Protein AF-A0A820Q3U6-F1 (afdb_monomer_lite)

Organism: NCBI:txid433720

Secondary structure (DSSP, 8-state):
---TTS------TTTSPPPPTTHHHHHHHHHHHHHHHGGGGGTSSSS-GGGSSGGGHHHHHHHHT--GGG----S-HHHHHHHHHHHH---BTTB------TT--HHHHT-

Sequence (111 aa):
DTNQNEECVYLCGQSLGLMPKRVIEYTSNFLNDWATLGVFGHFMGSNPWAKCDVPCIPTMSLLVGGRIKEVAVMNQLSTNLHIMMTAFYQPKGDRYKILYEENAFPSDQYA

Radius of gyration: 20.21 Å; chains: 1; bounding box: 57×28×48 Å

pLDDT: mean 93.89, std 7.97, range [49.12, 98.25]

Foldseek 3Di:
DDPVPDDDDDPCVVPPNDDDPCVVVVVVQLVVCCVPVPVNLCPDGPQRVVCNFVVCQVVVCVVVVHDSVVDTDDDDDLVVVVVCCVVPQDADDPRRDDDDDPDDDVSNVVD

InterPro domains:
  IPR010111 Kynureninase [PTHR14084] (4-111)
  IPR015421 Pyridoxal phosphate-dependent transferase, major domain [G3DSA:3.40.640.10] (22-111)
  IPR015424 Pyridoxal phosphate-dependent transferase [SSF53383] (4-110)

Structure (mmCIF, N/CA/C/O backbone):
data_AF-A0A820Q3U6-F1
#
_entry.id   AF-A0A820Q3U6-F1
#
loop_
_atom_site.group_PDB
_atom_site.id
_atom_site.type_symbol
_atom_site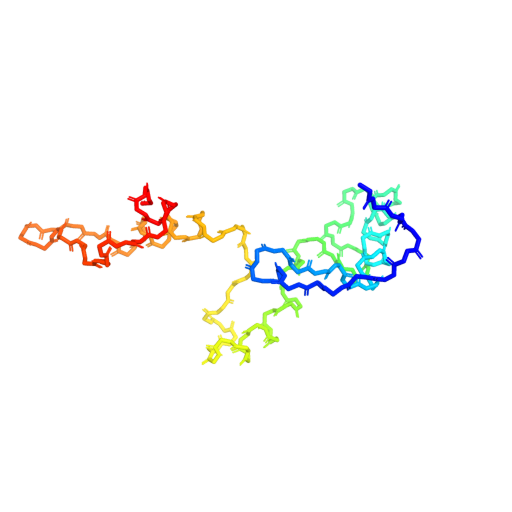.label_atom_id
_atom_site.label_alt_id
_atom_site.label_comp_id
_atom_site.label_asym_id
_atom_site.label_entity_id
_atom_site.label_seq_id
_atom_site.pdbx_PDB_ins_code
_atom_site.Cartn_x
_atom_site.Cartn_y
_atom_site.Cartn_z
_atom_site.occupancy
_atom_site.B_iso_or_equiv
_atom_site.auth_seq_id
_atom_site.auth_comp_id
_atom_site.auth_asym_id
_atom_site.auth_atom_id
_atom_site.pdbx_PDB_model_num
ATOM 1 N N . ASP A 1 1 ? 31.053 -5.853 13.989 1.00 49.12 1 ASP A N 1
ATOM 2 C CA . ASP A 1 1 ? 31.594 -6.762 12.968 1.00 49.12 1 ASP A CA 1
ATOM 3 C C . ASP A 1 1 ? 30.491 -7.346 12.120 1.00 49.12 1 ASP A C 1
ATOM 5 O O . ASP A 1 1 ? 29.782 -8.236 12.564 1.00 49.12 1 ASP A O 1
ATOM 9 N N . THR A 1 2 ? 30.305 -6.818 10.916 1.00 56.44 2 THR A N 1
ATOM 10 C CA . THR A 1 2 ? 29.496 -7.480 9.892 1.00 56.44 2 THR A CA 1
ATOM 11 C C . THR A 1 2 ? 30.394 -7.690 8.687 1.00 56.44 2 THR A C 1
ATOM 13 O O . THR A 1 2 ? 30.721 -6.746 7.969 1.00 56.44 2 THR A O 1
ATOM 16 N N . ASN A 1 3 ? 30.831 -8.935 8.485 1.00 57.09 3 ASN A N 1
ATOM 17 C CA . ASN A 1 3 ? 31.334 -9.375 7.190 1.00 57.09 3 ASN A CA 1
ATOM 18 C C . ASN A 1 3 ? 30.208 -9.131 6.180 1.00 57.09 3 ASN A C 1
ATOM 20 O O . ASN A 1 3 ? 29.245 -9.887 6.121 1.00 57.09 3 ASN A O 1
ATOM 24 N N . GLN A 1 4 ? 30.296 -8.041 5.415 1.00 65.25 4 GLN A N 1
ATOM 25 C CA . GLN A 1 4 ? 29.249 -7.601 4.480 1.00 65.25 4 GLN A CA 1
ATOM 26 C C . GLN A 1 4 ? 28.987 -8.597 3.332 1.00 65.25 4 GLN A C 1
ATOM 28 O O . GLN A 1 4 ? 28.059 -8.394 2.556 1.00 65.25 4 GLN A O 1
ATOM 33 N N . ASN A 1 5 ? 29.782 -9.669 3.236 1.00 75.69 5 ASN A N 1
ATOM 34 C CA . ASN A 1 5 ? 29.728 -10.675 2.176 1.00 75.69 5 ASN A CA 1
ATOM 35 C C . ASN A 1 5 ? 29.176 -12.039 2.624 1.00 75.69 5 ASN A C 1
ATOM 37 O O . ASN A 1 5 ? 29.189 -12.973 1.825 1.00 75.69 5 ASN A O 1
ATOM 41 N N . GLU A 1 6 ? 28.711 -12.184 3.866 1.00 86.31 6 GLU A N 1
ATOM 42 C CA . GLU A 1 6 ? 28.112 -13.435 4.342 1.00 86.31 6 GLU A CA 1
ATOM 43 C C . GLU A 1 6 ? 26.586 -13.329 4.401 1.00 86.31 6 GLU A C 1
ATOM 45 O O . GLU A 1 6 ? 26.024 -12.303 4.795 1.00 86.31 6 GLU A O 1
ATOM 50 N N . GLU A 1 7 ? 25.904 -14.403 3.998 1.00 87.94 7 GLU A N 1
ATOM 51 C CA . GLU A 1 7 ? 24.459 -14.519 4.182 1.00 87.94 7 GLU A CA 1
ATOM 52 C C . GLU A 1 7 ? 24.115 -14.470 5.676 1.00 87.94 7 GLU A C 1
ATOM 54 O O . GLU A 1 7 ? 24.839 -14.999 6.520 1.00 87.94 7 GLU A O 1
ATOM 59 N N . CYS A 1 8 ? 22.988 -13.842 6.014 1.00 90.06 8 CYS A N 1
ATOM 60 C CA . CYS A 1 8 ? 22.534 -13.720 7.393 1.00 90.06 8 CYS A CA 1
ATOM 61 C C . CYS A 1 8 ? 21.185 -14.413 7.610 1.00 90.06 8 CYS A C 1
ATOM 63 O O . CYS A 1 8 ? 20.350 -14.517 6.708 1.00 90.06 8 CYS A O 1
ATOM 65 N N . VAL A 1 9 ? 20.949 -14.857 8.845 1.00 94.50 9 VAL A N 1
ATOM 66 C CA . VAL A 1 9 ? 19.632 -15.338 9.273 1.00 94.50 9 VAL A CA 1
ATOM 67 C C . VAL A 1 9 ? 18.751 -14.122 9.565 1.00 94.50 9 VAL A C 1
ATOM 69 O O . VAL A 1 9 ? 18.871 -13.487 10.611 1.00 94.50 9 VAL A O 1
ATOM 72 N N . TYR A 1 10 ? 17.881 -13.772 8.618 1.00 94.00 10 TYR A N 1
ATOM 73 C CA . TYR A 1 10 ? 17.041 -12.576 8.695 1.00 94.00 10 TYR A CA 1
ATOM 74 C C . TYR A 1 10 ? 15.668 -12.872 9.321 1.00 94.00 10 TYR A C 1
ATOM 76 O O . TYR A 1 10 ? 14.779 -13.408 8.661 1.00 94.00 10 TYR A O 1
ATOM 84 N N . LEU A 1 11 ? 15.473 -12.492 10.590 1.00 96.38 11 LEU A N 1
ATOM 85 C CA . LEU A 1 11 ? 14.234 -12.719 11.362 1.00 96.38 11 LEU A CA 1
ATOM 86 C C . LEU A 1 11 ? 13.422 -11.429 11.610 1.00 96.38 11 LEU A C 1
ATOM 88 O O . LEU A 1 11 ? 12.715 -11.315 12.609 1.00 96.38 11 LEU A O 1
ATOM 92 N N . CYS A 1 12 ? 13.532 -10.446 10.712 1.00 96.69 12 CYS A N 1
ATOM 93 C CA . CYS A 1 12 ? 12.900 -9.123 10.849 1.00 96.69 12 CYS A CA 1
ATOM 94 C C . CYS A 1 12 ? 11.836 -8.830 9.774 1.00 96.69 12 CYS A C 1
ATOM 96 O O . CYS A 1 12 ? 11.466 -7.671 9.572 1.00 96.69 12 CYS A O 1
ATOM 98 N N . GLY A 1 13 ? 11.335 -9.859 9.081 1.00 96.56 13 GLY A N 1
ATOM 99 C CA . GLY A 1 13 ? 10.413 -9.709 7.946 1.00 96.56 13 GLY A CA 1
ATOM 100 C C . GLY A 1 13 ? 9.079 -9.028 8.278 1.00 96.56 13 GLY A C 1
ATOM 101 O O . GLY A 1 13 ? 8.472 -8.433 7.396 1.00 96.56 13 GLY A O 1
ATOM 102 N N . GLN A 1 14 ? 8.650 -9.065 9.542 1.00 94.56 14 GLN A N 1
ATOM 103 C CA . GLN A 1 14 ? 7.468 -8.355 10.042 1.00 94.56 14 GLN A CA 1
ATOM 104 C C . GLN A 1 14 ? 7.638 -6.831 10.076 1.00 94.56 14 GLN A C 1
ATOM 106 O O . GLN A 1 14 ? 6.648 -6.110 10.051 1.00 94.56 14 GLN A O 1
ATOM 111 N N . SER A 1 15 ? 8.881 -6.348 10.172 1.00 95.62 15 SER A N 1
ATOM 112 C CA . SER A 1 15 ? 9.198 -4.917 10.168 1.00 95.62 15 SER A CA 1
ATOM 113 C C . SER A 1 15 ? 9.501 -4.451 8.748 1.00 95.62 15 SER A C 1
ATOM 115 O O . SER A 1 15 ? 8.875 -3.524 8.241 1.00 95.62 15 SER A O 1
ATOM 117 N N . LEU A 1 16 ? 10.418 -5.149 8.070 1.00 96.25 16 LEU A N 1
ATOM 118 C CA . LEU A 1 16 ? 10.768 -4.880 6.683 1.00 96.25 16 LEU A CA 1
ATOM 119 C C . LEU A 1 16 ? 11.052 -6.193 5.956 1.00 96.25 16 LEU A C 1
ATOM 121 O O . LEU A 1 16 ? 12.007 -6.901 6.263 1.00 96.25 16 LEU A O 1
ATOM 125 N N . GLY A 1 17 ? 10.224 -6.525 4.969 1.00 96.62 17 GLY A N 1
ATOM 126 C CA . GLY A 1 17 ? 10.482 -7.670 4.102 1.00 96.62 17 GLY A CA 1
ATOM 127 C C . GLY A 1 17 ? 11.741 -7.461 3.255 1.00 96.62 17 GLY A C 1
ATOM 128 O O . GLY A 1 17 ? 12.017 -6.351 2.797 1.00 96.62 17 GLY A O 1
ATOM 129 N N . LEU A 1 18 ? 12.491 -8.538 3.003 1.00 96.25 18 LEU A N 1
ATOM 130 C CA . LEU A 1 18 ? 13.585 -8.504 2.029 1.00 96.25 18 LEU A CA 1
ATOM 131 C C . LEU A 1 18 ? 13.041 -8.159 0.638 1.00 96.25 18 LEU A C 1
ATOM 133 O O . LEU A 1 18 ? 11.973 -8.629 0.245 1.00 96.25 18 LEU A O 1
ATOM 137 N N . MET A 1 19 ? 13.798 -7.374 -0.128 1.00 96.69 19 MET A N 1
ATOM 138 C CA . MET A 1 19 ? 13.400 -6.971 -1.475 1.00 96.69 19 MET A CA 1
ATOM 139 C C . MET A 1 19 ? 13.368 -8.184 -2.426 1.00 96.69 19 MET A C 1
ATOM 141 O O . MET A 1 19 ? 14.405 -8.818 -2.646 1.00 96.69 19 MET A O 1
ATOM 145 N N . PRO A 1 20 ? 12.227 -8.494 -3.070 1.00 97.50 20 PRO A N 1
ATOM 146 C CA . PRO A 1 20 ? 12.195 -9.493 -4.132 1.00 97.50 20 PRO A CA 1
ATOM 147 C C . PRO A 1 20 ? 13.097 -9.087 -5.307 1.00 97.50 20 PRO A C 1
ATOM 149 O O . PRO A 1 20 ? 13.052 -7.948 -5.768 1.00 97.50 20 PRO A O 1
ATOM 152 N N . LYS A 1 21 ? 13.865 -10.033 -5.865 1.00 97.06 21 LYS A N 1
ATOM 153 C CA . LYS A 1 21 ? 14.850 -9.763 -6.939 1.00 97.06 21 LYS A CA 1
ATOM 154 C C . LYS A 1 21 ? 14.265 -9.033 -8.158 1.00 97.06 21 LYS A C 1
ATOM 156 O O . LYS A 1 21 ? 14.942 -8.210 -8.764 1.00 97.06 21 LYS A O 1
ATOM 161 N N . ARG A 1 22 ? 12.999 -9.304 -8.499 1.00 97.00 22 ARG A N 1
ATOM 162 C CA . ARG A 1 22 ? 12.305 -8.688 -9.644 1.00 97.00 22 ARG A CA 1
ATOM 163 C C . ARG A 1 22 ? 11.985 -7.203 -9.457 1.00 97.00 22 ARG A C 1
ATOM 165 O O . ARG A 1 22 ? 11.735 -6.533 -10.450 1.00 97.00 22 ARG A O 1
ATOM 172 N N . VAL A 1 23 ? 12.001 -6.665 -8.234 1.00 96.69 23 VAL A N 1
ATOM 173 C CA . VAL A 1 23 ? 11.685 -5.242 -7.994 1.00 96.69 23 VAL A CA 1
ATOM 174 C C . VAL A 1 23 ? 12.606 -4.319 -8.796 1.00 96.69 23 VAL A C 1
ATOM 176 O O . VAL A 1 23 ? 12.139 -3.315 -9.329 1.00 96.69 23 VAL A O 1
ATOM 179 N N . ILE A 1 24 ? 13.882 -4.690 -8.949 1.00 97.31 24 ILE A N 1
ATOM 180 C CA . ILE A 1 24 ? 14.862 -3.940 -9.749 1.00 97.31 24 ILE A CA 1
ATOM 181 C C . ILE A 1 24 ? 14.396 -3.814 -11.204 1.00 97.31 24 ILE A C 1
ATOM 183 O O . ILE A 1 24 ? 14.416 -2.721 -11.765 1.00 97.31 24 ILE A O 1
ATOM 187 N N . GLU A 1 25 ? 13.944 -4.917 -11.801 1.00 96.38 25 GLU A N 1
ATOM 188 C CA . GLU A 1 25 ? 13.463 -4.964 -13.184 1.00 96.38 25 GLU A CA 1
ATOM 189 C C . GLU A 1 25 ? 12.226 -4.076 -13.373 1.00 96.38 25 GLU A C 1
ATOM 191 O O . GLU A 1 25 ? 12.238 -3.174 -14.209 1.00 96.38 25 GLU A O 1
ATOM 196 N N . TYR A 1 26 ? 11.190 -4.258 -12.547 1.00 94.38 26 TYR A N 1
ATOM 197 C CA . TYR A 1 26 ? 9.954 -3.471 -12.650 1.00 94.38 26 TYR A CA 1
ATOM 198 C C . TYR A 1 26 ? 10.194 -1.971 -12.441 1.00 94.38 26 TYR A C 1
ATOM 200 O O . TYR A 1 26 ? 9.634 -1.150 -13.168 1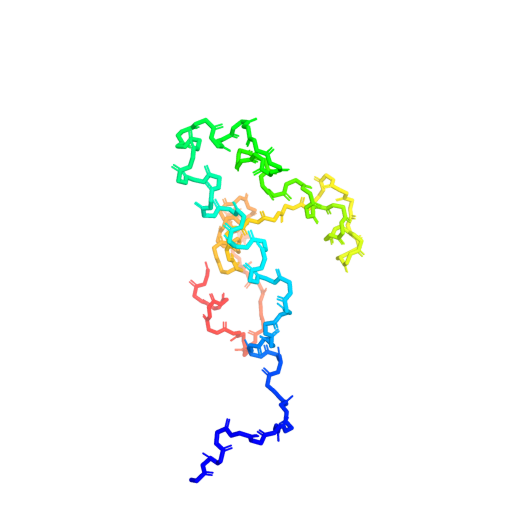.00 94.38 26 TYR A O 1
ATOM 208 N N . THR A 1 27 ? 11.051 -1.614 -11.483 1.00 95.12 27 THR A N 1
ATOM 209 C CA . THR A 1 27 ? 11.383 -0.212 -11.199 1.00 95.12 27 THR A CA 1
ATOM 210 C C . THR A 1 27 ? 12.168 0.405 -12.353 1.00 95.12 27 THR A C 1
ATOM 212 O O . THR A 1 27 ? 11.862 1.514 -12.780 1.00 95.12 27 THR A O 1
ATOM 215 N N . SER A 1 28 ? 13.139 -0.326 -12.907 1.00 96.31 28 SER A N 1
ATOM 216 C CA . SER A 1 28 ? 13.916 0.137 -14.063 1.00 96.31 28 SER A CA 1
ATOM 217 C C . SER A 1 28 ? 13.023 0.356 -15.282 1.00 96.31 28 SER A C 1
ATOM 219 O O . SER A 1 28 ? 13.154 1.374 -15.954 1.00 96.31 28 SER A O 1
ATOM 221 N N . ASN A 1 29 ? 12.068 -0.545 -15.533 1.00 94.25 29 ASN A N 1
ATOM 222 C CA . ASN A 1 29 ? 11.096 -0.393 -16.617 1.00 94.25 29 ASN A CA 1
ATOM 223 C C . ASN A 1 29 ? 10.243 0.868 -16.433 1.00 94.25 29 ASN A C 1
ATOM 225 O O . ASN A 1 29 ? 10.098 1.641 -17.373 1.00 94.25 29 ASN A O 1
ATOM 229 N N . PHE A 1 30 ? 9.762 1.132 -15.215 1.00 94.19 30 PHE A N 1
ATOM 230 C CA . PHE A 1 30 ? 9.007 2.351 -14.914 1.00 94.19 30 PHE A CA 1
ATOM 231 C C . PHE A 1 30 ? 9.831 3.628 -15.159 1.00 94.19 30 PHE A C 1
ATOM 233 O O . PHE A 1 30 ? 9.338 4.586 -15.755 1.00 94.19 30 PHE A O 1
ATOM 240 N N . LEU A 1 31 ? 11.098 3.643 -14.732 1.00 95.94 31 LEU A N 1
ATOM 241 C CA . LEU A 1 31 ? 11.999 4.780 -14.944 1.00 95.94 31 LEU A CA 1
ATOM 242 C C . LEU A 1 31 ? 12.341 4.983 -16.429 1.00 95.94 31 LEU A C 1
ATOM 244 O O . LEU A 1 31 ? 12.411 6.121 -16.892 1.00 95.94 31 LEU A O 1
ATOM 248 N N . ASN A 1 32 ? 12.508 3.898 -17.187 1.00 96.31 32 ASN A N 1
ATOM 249 C CA . ASN A 1 32 ? 12.743 3.951 -18.630 1.00 96.31 32 ASN A CA 1
ATOM 250 C C . ASN A 1 32 ? 11.510 4.462 -19.388 1.00 96.31 32 ASN A C 1
ATOM 252 O O . ASN A 1 32 ? 11.645 5.315 -20.269 1.00 96.31 32 ASN A O 1
ATOM 256 N N . ASP A 1 33 ? 10.310 4.000 -19.023 1.00 95.44 33 ASP A N 1
ATOM 257 C CA . ASP A 1 33 ? 9.050 4.512 -19.572 1.00 95.44 33 ASP A CA 1
ATOM 258 C C . ASP A 1 33 ? 8.921 6.014 -19.293 1.00 95.44 33 ASP A C 1
ATOM 260 O O . ASP A 1 33 ? 8.551 6.782 -20.179 1.00 95.44 33 ASP A O 1
ATOM 264 N N . TRP A 1 34 ? 9.305 6.471 -18.097 1.00 96.25 34 TRP A N 1
ATOM 265 C CA . TRP A 1 34 ? 9.304 7.899 -17.787 1.00 96.25 34 TRP A CA 1
ATOM 266 C C . TRP A 1 34 ? 10.287 8.688 -18.658 1.00 96.25 34 TRP A C 1
ATOM 268 O O . TRP A 1 34 ? 9.902 9.701 -19.247 1.00 96.25 34 TRP A O 1
ATOM 278 N N . ALA A 1 35 ? 11.525 8.209 -18.793 1.00 97.38 35 ALA A N 1
ATOM 279 C CA . ALA A 1 35 ? 12.554 8.868 -19.594 1.00 97.38 35 ALA A CA 1
ATOM 280 C C . ALA A 1 35 ? 12.194 8.961 -21.088 1.00 97.38 35 ALA A C 1
ATOM 282 O O . ALA A 1 35 ? 12.607 9.904 -21.761 1.00 97.38 35 ALA A O 1
ATOM 283 N N . THR A 1 36 ? 11.435 7.994 -21.611 1.00 97.06 36 THR A N 1
ATOM 284 C CA . THR A 1 36 ? 11.129 7.885 -23.046 1.00 97.06 36 THR A CA 1
ATOM 285 C C . THR A 1 36 ? 9.766 8.457 -23.428 1.00 97.06 36 THR A C 1
ATOM 287 O O . THR A 1 36 ? 9.645 9.093 -24.474 1.00 97.06 36 THR A O 1
ATOM 290 N N . LEU A 1 37 ? 8.740 8.257 -22.597 1.00 97.38 37 LEU A N 1
ATOM 291 C CA . LEU A 1 37 ? 7.355 8.635 -22.896 1.00 97.38 37 LEU A CA 1
ATOM 292 C C . LEU A 1 37 ? 6.952 9.968 -22.255 1.00 97.38 37 LEU A C 1
ATOM 294 O O . LEU A 1 37 ? 5.995 10.602 -22.705 1.00 97.38 37 LEU A O 1
ATOM 298 N N . GLY A 1 38 ? 7.642 10.406 -21.196 1.00 96.50 38 GLY A N 1
ATOM 299 C CA . GLY A 1 38 ? 7.247 11.587 -20.431 1.00 96.50 38 GLY A CA 1
ATOM 300 C C . GLY A 1 38 ? 5.782 11.501 -19.988 1.00 96.50 38 GLY A C 1
ATOM 301 O O . GLY A 1 38 ? 5.341 10.485 -19.456 1.00 96.50 38 GLY A O 1
ATOM 302 N N . VAL A 1 39 ? 4.997 12.550 -20.255 1.00 97.06 39 VAL A N 1
ATOM 303 C CA . VAL A 1 39 ? 3.566 12.604 -19.894 1.00 97.06 39 VAL A CA 1
ATOM 304 C C . VAL A 1 39 ? 2.730 11.492 -20.544 1.00 97.06 39 VAL A C 1
ATOM 306 O O . VAL A 1 39 ? 1.709 11.083 -19.990 1.00 97.06 39 VAL A O 1
ATOM 309 N N . PHE A 1 40 ? 3.156 10.954 -21.692 1.00 97.69 40 PHE A N 1
ATOM 310 C CA . PHE A 1 40 ? 2.423 9.881 -22.364 1.00 97.69 40 PHE A CA 1
ATOM 311 C C . PHE A 1 40 ? 2.448 8.562 -21.577 1.00 97.69 40 PHE A C 1
ATOM 313 O O . PHE A 1 40 ? 1.558 7.735 -21.776 1.00 97.69 40 PHE A O 1
ATOM 320 N N . GLY A 1 41 ? 3.375 8.390 -20.625 1.00 97.06 41 GLY A N 1
ATOM 321 C CA . GLY A 1 41 ? 3.426 7.229 -19.727 1.00 97.06 41 GLY A CA 1
ATOM 322 C C . GLY A 1 41 ? 2.177 7.053 -18.851 1.00 97.06 41 GLY A C 1
ATOM 323 O O . GLY A 1 41 ? 1.885 5.952 -18.391 1.00 97.06 41 GLY A O 1
ATOM 324 N N . HIS A 1 42 ? 1.349 8.094 -18.690 1.00 96.69 42 HIS A N 1
ATOM 325 C CA . HIS A 1 42 ? 0.037 7.940 -18.054 1.00 96.69 42 HIS A CA 1
ATOM 326 C C . HIS A 1 42 ? -0.878 6.948 -18.788 1.00 96.69 42 HIS A C 1
ATOM 328 O O . HIS A 1 42 ? -1.700 6.295 -18.144 1.00 96.69 42 HIS A O 1
ATOM 334 N N . PHE A 1 43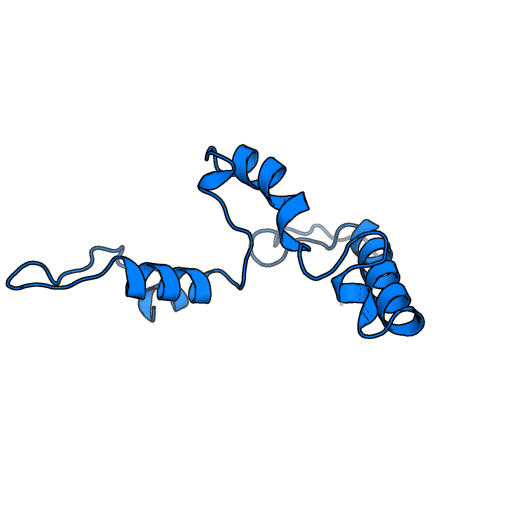 ? -0.736 6.830 -20.112 1.00 96.25 43 PHE A N 1
ATOM 335 C CA . PHE A 1 43 ? -1.652 6.081 -20.980 1.00 96.25 43 PHE A CA 1
ATOM 336 C C . PHE A 1 43 ? -0.962 5.018 -21.845 1.00 96.25 43 PHE A C 1
ATOM 338 O O . PHE A 1 43 ? -1.640 4.141 -22.376 1.00 96.25 43 PHE A O 1
ATOM 345 N N . MET A 1 44 ? 0.360 5.101 -21.999 1.00 93.81 44 MET A N 1
ATOM 346 C CA . MET A 1 44 ? 1.188 4.212 -22.817 1.00 93.81 44 MET A CA 1
ATOM 347 C C . MET A 1 44 ? 2.169 3.406 -21.949 1.00 93.81 44 MET A C 1
ATOM 349 O O . MET A 1 44 ? 2.227 3.587 -20.735 1.00 93.81 44 MET A O 1
ATOM 353 N N . GLY A 1 45 ? 2.947 2.525 -22.583 1.00 87.12 45 GLY A N 1
ATOM 354 C CA . GLY A 1 45 ? 3.912 1.651 -21.910 1.00 87.12 45 GLY A CA 1
ATOM 355 C C . GLY A 1 45 ? 3.303 0.319 -21.477 1.00 87.12 45 GLY A C 1
ATOM 356 O O . GLY A 1 45 ? 2.121 0.047 -21.704 1.00 87.12 45 GLY A O 1
ATOM 357 N N . SER A 1 46 ? 4.120 -0.540 -20.865 1.00 83.75 46 SER A N 1
ATOM 358 C CA . SER A 1 46 ? 3.650 -1.853 -20.403 1.00 83.75 46 SER A CA 1
ATOM 359 C C . SER A 1 46 ? 2.731 -1.745 -19.185 1.00 83.75 46 SER A C 1
ATOM 361 O O . SER A 1 46 ? 1.880 -2.607 -18.988 1.00 83.75 46 SER A O 1
ATOM 363 N N . ASN A 1 47 ? 2.890 -0.688 -18.379 1.00 87.12 47 ASN A N 1
ATOM 364 C CA . ASN A 1 47 ? 2.076 -0.414 -17.195 1.00 87.12 47 ASN A CA 1
ATOM 365 C C . ASN A 1 47 ? 1.659 1.068 -17.160 1.00 87.12 47 ASN A C 1
ATOM 367 O O . ASN A 1 47 ? 2.315 1.862 -16.482 1.00 87.12 47 ASN A O 1
ATOM 371 N N . PRO A 1 48 ? 0.580 1.457 -17.867 1.00 93.94 48 PRO A N 1
ATOM 372 C CA . PRO A 1 48 ? 0.100 2.836 -17.877 1.00 93.94 48 PRO A CA 1
ATOM 373 C C . PRO A 1 48 ? -0.186 3.357 -16.466 1.00 93.94 48 PRO A C 1
ATOM 375 O O . PRO A 1 48 ? -0.955 2.755 -15.709 1.00 93.94 48 PRO A O 1
ATOM 378 N N . TRP A 1 49 ? 0.404 4.497 -16.108 1.00 94.62 49 TRP A N 1
ATOM 379 C CA . TRP A 1 49 ? 0.423 4.950 -14.711 1.00 94.62 49 TRP A CA 1
ATOM 380 C C . TRP A 1 49 ? -0.954 5.320 -14.167 1.00 94.62 49 TRP A C 1
ATOM 382 O O . TRP A 1 49 ? -1.192 5.186 -12.972 1.00 94.62 49 TRP A O 1
ATOM 392 N N . ALA A 1 50 ? -1.885 5.738 -15.030 1.00 95.31 50 ALA A N 1
ATOM 393 C CA . ALA A 1 50 ? -3.249 6.073 -14.621 1.00 95.31 50 ALA A CA 1
ATOM 394 C C . ALA A 1 50 ? -4.052 4.865 -14.093 1.00 95.31 50 ALA A C 1
ATOM 396 O O . ALA A 1 50 ? -5.150 5.051 -13.575 1.00 95.31 50 ALA A O 1
ATOM 397 N N . LYS A 1 51 ? -3.543 3.638 -14.264 1.00 93.81 51 LYS A N 1
ATOM 398 C CA . LYS A 1 51 ? -4.178 2.386 -13.823 1.00 93.81 51 LYS A CA 1
ATOM 399 C C . LYS A 1 51 ? -3.185 1.460 -13.116 1.00 93.81 51 LYS A C 1
ATOM 401 O O . LYS A 1 51 ? -3.323 0.242 -13.202 1.00 93.81 51 LYS A O 1
ATOM 406 N N . CYS A 1 52 ? -2.145 2.010 -12.491 1.00 92.31 52 CYS A N 1
ATOM 407 C CA . CYS A 1 52 ? -1.055 1.218 -11.910 1.00 92.31 52 CYS A CA 1
ATOM 408 C C . CYS A 1 52 ? -1.496 0.313 -10.745 1.00 92.31 52 CYS A C 1
ATOM 410 O O . CYS A 1 52 ? -0.853 -0.696 -10.470 1.00 92.31 52 CYS A O 1
ATOM 412 N N . ASP A 1 53 ? -2.600 0.649 -10.087 1.00 93.62 53 ASP A N 1
ATOM 413 C CA . ASP A 1 53 ? -3.222 -0.091 -8.994 1.00 93.62 53 ASP A CA 1
ATOM 414 C C . ASP A 1 53 ? -4.011 -1.317 -9.483 1.00 93.62 53 ASP A C 1
ATOM 416 O O . ASP A 1 53 ? -3.982 -2.377 -8.852 1.00 93.62 53 ASP A O 1
ATOM 420 N N . VAL A 1 54 ? -4.679 -1.195 -10.635 1.00 93.88 54 VAL A N 1
ATOM 421 C CA . VAL A 1 54 ? -5.637 -2.182 -11.159 1.00 93.88 54 VAL A CA 1
ATOM 422 C C . VAL A 1 54 ? -5.069 -3.607 -11.260 1.00 93.88 54 VAL A C 1
ATOM 424 O O . VAL A 1 54 ? -5.760 -4.535 -10.828 1.00 93.88 54 VAL A O 1
ATOM 427 N N . PRO A 1 55 ? -3.839 -3.840 -11.768 1.00 93.81 55 PRO A N 1
ATOM 428 C CA . PRO A 1 55 ? -3.280 -5.189 -11.877 1.00 93.81 55 PRO A CA 1
ATOM 429 C C . PRO A 1 55 ? -3.116 -5.910 -10.532 1.00 93.81 55 PRO A C 1
ATOM 431 O O . PRO A 1 55 ? -3.126 -7.140 -10.492 1.00 93.81 55 PRO A O 1
ATOM 434 N N . CYS A 1 56 ? -2.981 -5.169 -9.429 1.00 94.81 56 CYS A N 1
ATOM 435 C CA . CYS A 1 56 ? -2.768 -5.731 -8.095 1.00 94.81 56 CYS A CA 1
ATOM 436 C C . CYS A 1 56 ? -4.075 -6.177 -7.423 1.00 94.81 56 CYS A C 1
ATOM 438 O O . CYS A 1 56 ? -4.048 -7.039 -6.540 1.00 94.81 56 CYS A O 1
ATOM 440 N N . ILE A 1 57 ? -5.219 -5.619 -7.835 1.00 97.38 57 ILE A N 1
ATOM 441 C CA . ILE A 1 57 ? -6.512 -5.814 -7.164 1.00 97.38 57 ILE A CA 1
ATOM 442 C C . ILE A 1 57 ? -6.949 -7.289 -7.134 1.00 97.38 57 ILE A C 1
ATOM 444 O O . ILE A 1 57 ? -7.322 -7.748 -6.054 1.00 97.38 57 ILE A O 1
ATOM 448 N N . PRO A 1 58 ? -6.889 -8.080 -8.230 1.00 97.62 58 PRO A N 1
ATOM 449 C CA . PRO A 1 58 ? -7.327 -9.477 -8.192 1.00 97.62 58 PRO A CA 1
ATOM 450 C C . PRO A 1 58 ? -6.546 -10.311 -7.170 1.00 97.62 58 PRO A C 1
ATOM 452 O O . PRO A 1 58 ? -7.146 -10.984 -6.331 1.00 97.62 58 PRO A O 1
ATOM 455 N N . THR A 1 59 ? -5.216 -10.203 -7.179 1.00 97.75 59 THR A N 1
ATOM 456 C CA . THR A 1 59 ? -4.342 -10.914 -6.236 1.00 97.75 59 THR A CA 1
ATOM 457 C C . THR A 1 59 ? -4.594 -10.467 -4.800 1.00 97.75 59 THR A C 1
ATOM 459 O O . THR A 1 59 ? -4.712 -11.304 -3.908 1.00 97.75 59 THR A O 1
ATOM 462 N N . MET A 1 60 ? -4.731 -9.157 -4.574 1.00 97.94 60 MET A N 1
ATOM 463 C CA . MET A 1 60 ? -4.999 -8.623 -3.241 1.00 97.94 60 MET A CA 1
ATOM 464 C C . MET A 1 60 ? -6.370 -9.062 -2.719 1.00 97.94 60 MET A C 1
ATOM 466 O O . MET A 1 60 ? -6.492 -9.417 -1.552 1.00 97.94 60 MET A O 1
ATOM 470 N N . SER A 1 61 ? -7.388 -9.118 -3.584 1.00 98.25 61 SER A N 1
ATOM 471 C CA . SER A 1 61 ? -8.730 -9.577 -3.214 1.00 98.25 61 SER A CA 1
ATOM 472 C C . SER A 1 61 ? -8.746 -11.027 -2.738 1.00 98.25 61 SER A C 1
ATOM 474 O O . SER A 1 61 ? -9.376 -11.329 -1.726 1.00 98.25 61 SER A O 1
ATOM 476 N N . LEU A 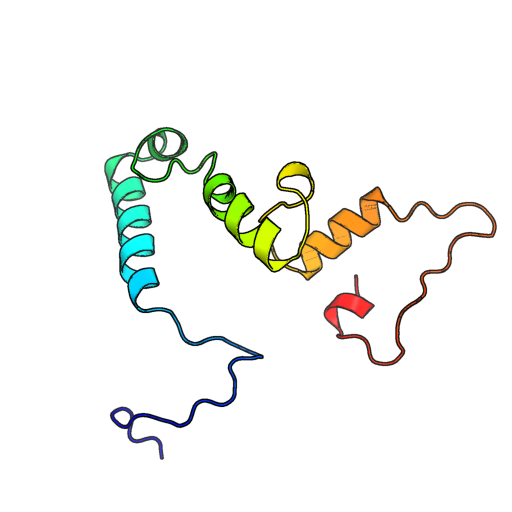1 62 ? -7.968 -11.897 -3.391 1.00 98.06 62 LEU A N 1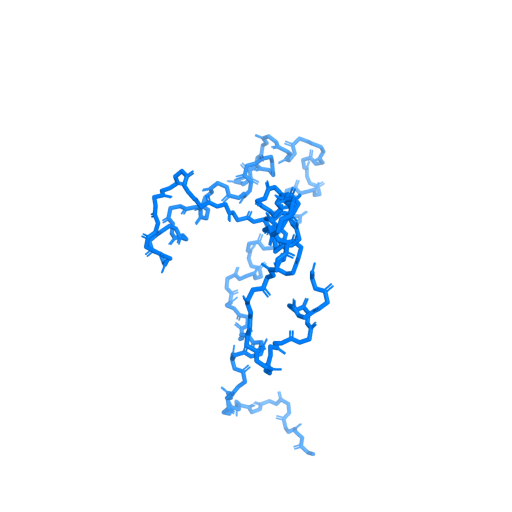
ATOM 477 C CA . LEU A 1 62 ? -7.777 -13.274 -2.948 1.00 98.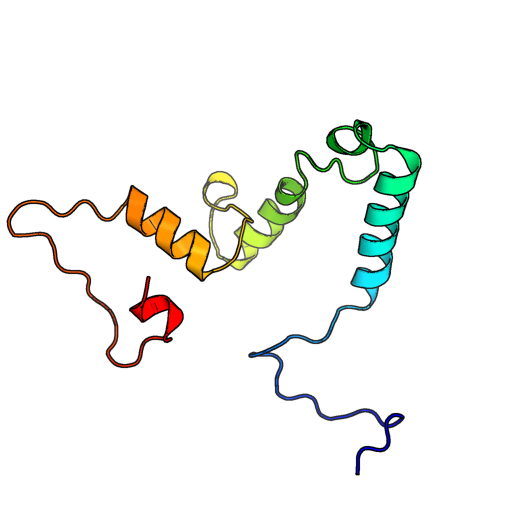06 62 LEU A CA 1
ATOM 478 C C . LEU A 1 62 ? -7.049 -13.335 -1.598 1.00 98.06 62 LEU A C 1
ATOM 480 O O . LEU A 1 62 ? -7.448 -14.112 -0.736 1.00 98.06 62 LEU A O 1
ATOM 484 N N . LEU A 1 63 ? -6.013 -12.508 -1.408 1.00 98.00 63 LEU A N 1
ATOM 485 C CA . LEU A 1 63 ? -5.213 -12.485 -0.181 1.00 98.00 63 LEU A CA 1
ATOM 486 C C . LEU A 1 63 ? -6.037 -12.079 1.050 1.00 98.00 63 LEU A C 1
ATOM 488 O O . LEU A 1 63 ? -5.897 -12.693 2.103 1.00 98.00 63 LEU A O 1
ATOM 492 N N . VAL A 1 64 ? -6.895 -11.064 0.917 1.00 97.81 64 VAL A N 1
ATOM 493 C CA . VAL A 1 64 ? -7.720 -10.549 2.027 1.00 97.81 64 VAL A CA 1
ATOM 494 C C . VAL A 1 64 ? -9.093 -11.225 2.137 1.00 97.81 64 VAL A C 1
ATOM 496 O O . VAL A 1 64 ? -9.842 -10.932 3.064 1.00 97.81 64 VAL A O 1
ATOM 499 N N . GLY A 1 65 ? -9.452 -12.106 1.196 1.00 98.06 65 GLY A N 1
ATOM 500 C CA . GLY A 1 65 ? -10.756 -12.780 1.162 1.00 98.06 65 GLY A CA 1
ATOM 501 C C . GLY A 1 65 ? -11.941 -11.873 0.790 1.00 98.06 65 GLY A C 1
ATOM 502 O O . GLY A 1 65 ? -13.077 -12.171 1.158 1.00 98.06 65 GLY A O 1
ATOM 503 N N . GLY A 1 66 ? -11.693 -10.767 0.082 1.00 96.94 66 GLY A N 1
ATOM 504 C CA . GLY A 1 66 ? -12.711 -9.801 -0.353 1.00 96.94 66 GLY A CA 1
ATOM 505 C C . GLY A 1 66 ? -13.107 -9.957 -1.825 1.00 96.94 66 GLY A C 1
ATOM 506 O O . GLY A 1 66 ? -12.452 -10.659 -2.596 1.00 96.94 66 GLY A O 1
ATOM 507 N N . ARG A 1 67 ? -14.172 -9.274 -2.268 1.00 98.12 67 ARG A N 1
ATOM 508 C CA . ARG A 1 67 ? -14.492 -9.177 -3.706 1.00 98.12 67 ARG A CA 1
ATOM 509 C C . ARG A 1 67 ? -13.587 -8.140 -4.372 1.00 98.12 67 ARG A C 1
ATOM 511 O O . ARG A 1 67 ? -13.239 -7.140 -3.759 1.00 98.12 67 ARG A O 1
ATOM 518 N N . ILE A 1 68 ? -13.301 -8.304 -5.667 1.00 97.62 68 ILE A N 1
ATOM 519 C CA . ILE A 1 68 ? -12.495 -7.348 -6.461 1.00 97.62 68 ILE A CA 1
ATOM 520 C C . ILE A 1 68 ? -12.981 -5.896 -6.286 1.00 97.62 68 ILE A C 1
ATOM 522 O O . ILE A 1 68 ? -12.176 -4.988 -6.142 1.00 97.62 68 ILE A O 1
ATOM 526 N N . LYS A 1 69 ? -14.302 -5.677 -6.242 1.00 97.50 69 LYS A N 1
ATOM 527 C CA . LYS A 1 69 ? -14.915 -4.345 -6.075 1.00 97.50 69 LYS A CA 1
ATOM 528 C C . LYS A 1 69 ? -14.864 -3.774 -4.648 1.00 97.50 69 LYS A C 1
ATOM 530 O O . LYS A 1 69 ? -15.316 -2.656 -4.440 1.00 97.50 69 LYS A O 1
ATOM 535 N N . GLU A 1 70 ? -14.414 -4.559 -3.674 1.00 97.31 70 GLU A N 1
ATOM 536 C CA . GLU A 1 70 ? -14.306 -4.178 -2.257 1.00 97.31 70 GLU A CA 1
ATOM 537 C C . GLU A 1 70 ? -12.856 -3.865 -1.858 1.00 97.31 70 GLU A C 1
ATOM 539 O O . GLU A 1 70 ? -12.612 -3.473 -0.721 1.00 97.31 70 GLU A O 1
ATOM 544 N N . VAL A 1 71 ? -11.896 -4.032 -2.776 1.00 97.62 71 VAL A N 1
ATOM 545 C CA . VAL A 1 71 ? -10.462 -3.889 -2.505 1.00 97.62 71 VAL A CA 1
ATOM 546 C C . VAL A 1 71 ? -9.862 -2.795 -3.378 1.00 97.62 71 VAL A C 1
ATOM 548 O O . VAL A 1 71 ? -10.045 -2.782 -4.592 1.00 97.62 71 VAL A O 1
ATOM 551 N N . ALA A 1 72 ? -9.098 -1.907 -2.747 1.00 96.88 72 ALA A N 1
ATOM 552 C CA . ALA A 1 72 ? -8.291 -0.884 -3.400 1.00 96.88 72 ALA A CA 1
ATOM 553 C C . ALA A 1 72 ? -6.842 -0.976 -2.901 1.00 96.88 72 ALA A C 1
ATOM 555 O O . ALA A 1 72 ? -6.604 -1.279 -1.731 1.00 96.88 72 ALA A O 1
ATOM 556 N N . VAL A 1 73 ? -5.875 -0.703 -3.780 1.00 97.06 73 VAL A N 1
ATOM 557 C CA . VAL A 1 73 ? -4.447 -0.631 -3.437 1.00 97.06 73 VAL A CA 1
ATOM 558 C C . VAL A 1 73 ? -4.011 0.823 -3.566 1.00 97.06 73 VAL A C 1
ATOM 560 O O . VAL A 1 73 ? -3.851 1.326 -4.673 1.00 97.06 73 VAL A O 1
ATOM 563 N N . MET A 1 74 ? -3.866 1.517 -2.436 1.00 96.50 74 MET A N 1
ATOM 564 C CA . MET A 1 74 ? -3.575 2.954 -2.414 1.00 96.50 74 MET A CA 1
ATOM 565 C C . MET A 1 74 ? -2.831 3.380 -1.142 1.00 96.50 74 MET A C 1
ATOM 567 O O . MET A 1 74 ? -2.955 2.724 -0.110 1.00 96.50 74 MET A O 1
ATOM 571 N N . ASN A 1 75 ? -2.111 4.504 -1.215 1.00 96.81 75 ASN A N 1
ATOM 572 C CA . ASN A 1 75 ? -1.429 5.185 -0.102 1.00 96.81 75 ASN A CA 1
ATOM 573 C C . ASN A 1 75 ? -0.616 4.250 0.829 1.00 96.81 75 ASN A C 1
ATOM 575 O O . ASN A 1 75 ? 0.082 3.348 0.375 1.00 96.81 75 ASN A O 1
ATOM 579 N N . GLN A 1 76 ? -0.678 4.517 2.138 1.00 96.38 76 GLN A N 1
ATOM 580 C CA . GLN A 1 76 ? -0.127 3.724 3.236 1.00 96.38 76 GLN A CA 1
ATOM 581 C C . GLN A 1 76 ? -1.236 3.426 4.261 1.00 96.38 76 GLN A C 1
ATOM 583 O O . GLN A 1 76 ? -2.310 4.033 4.213 1.00 96.38 76 GLN A O 1
ATOM 588 N N . LEU A 1 77 ? -0.965 2.520 5.208 1.00 96.12 77 LEU A N 1
ATOM 589 C CA . LEU A 1 77 ? -1.932 2.046 6.206 1.00 96.12 77 LEU A CA 1
ATOM 590 C C . LEU A 1 77 ? -2.612 3.190 6.980 1.00 96.12 77 LEU A C 1
ATOM 592 O O . LEU A 1 77 ? -3.831 3.328 6.902 1.00 96.12 77 LEU A O 1
ATOM 596 N N . SER A 1 78 ? -1.842 4.041 7.664 1.00 96.19 78 SER A N 1
ATOM 597 C CA . SER A 1 78 ? -2.387 5.114 8.511 1.00 96.19 78 SER A CA 1
ATOM 598 C C . SER A 1 78 ? -3.185 6.150 7.708 1.00 96.19 78 SER A C 1
ATOM 600 O O . SER A 1 78 ? -4.235 6.611 8.147 1.00 96.19 78 SER A O 1
ATOM 602 N N . THR A 1 79 ? -2.750 6.475 6.484 1.00 97.38 79 THR A N 1
ATOM 603 C CA . THR A 1 79 ? -3.510 7.360 5.583 1.00 97.38 79 THR A CA 1
ATOM 604 C C . THR A 1 79 ? -4.859 6.750 5.214 1.00 97.38 79 THR A C 1
ATOM 606 O O . THR A 1 79 ? -5.879 7.436 5.264 1.00 97.38 79 THR A O 1
ATOM 609 N N . ASN A 1 80 ? -4.889 5.461 4.868 1.00 97.38 80 ASN A N 1
ATOM 610 C CA . ASN A 1 80 ? -6.138 4.782 4.532 1.00 97.38 80 ASN A CA 1
ATOM 611 C C . ASN A 1 80 ? -7.068 4.665 5.742 1.00 97.38 80 ASN A C 1
ATOM 613 O O . ASN A 1 80 ? -8.279 4.795 5.573 1.00 97.38 80 ASN A O 1
ATOM 617 N N . LEU A 1 81 ? -6.524 4.490 6.951 1.00 97.19 81 LEU A N 1
ATOM 618 C CA . LEU A 1 81 ? -7.308 4.506 8.184 1.00 97.19 81 LEU A CA 1
ATOM 619 C C . LEU A 1 81 ? -8.010 5.854 8.379 1.00 97.19 81 LEU A C 1
ATOM 621 O O . LEU A 1 81 ? -9.229 5.873 8.527 1.00 97.19 81 LEU A O 1
ATOM 625 N N . HIS A 1 82 ? -7.300 6.980 8.262 1.00 96.75 82 HIS A N 1
ATOM 626 C CA . HIS A 1 82 ? -7.932 8.304 8.329 1.00 96.75 82 HIS A CA 1
ATOM 627 C C . HIS A 1 82 ? -9.005 8.508 7.248 1.00 96.75 82 HIS A C 1
ATOM 629 O O . HIS A 1 82 ? -10.079 9.034 7.538 1.00 96.75 82 HIS A O 1
ATOM 635 N N . ILE A 1 83 ? -8.762 8.065 6.008 1.00 97.44 83 ILE A N 1
ATOM 636 C CA . ILE A 1 83 ? -9.767 8.144 4.934 1.00 97.44 83 ILE A CA 1
ATOM 637 C C . ILE A 1 83 ? -11.023 7.351 5.323 1.00 97.44 83 ILE A C 1
ATOM 639 O O . ILE A 1 83 ? -12.135 7.862 5.198 1.00 97.44 83 ILE A O 1
ATOM 643 N N . MET A 1 84 ? -10.871 6.140 5.863 1.00 97.19 84 MET A N 1
ATOM 644 C CA . MET A 1 84 ? -12.011 5.367 6.361 1.00 97.19 84 MET A CA 1
ATOM 645 C C . MET A 1 84 ? -12.713 6.069 7.530 1.00 97.19 84 MET A C 1
ATOM 647 O O . MET A 1 84 ? -13.939 6.152 7.531 1.00 97.19 84 MET A O 1
ATOM 651 N N . MET A 1 85 ? -11.971 6.634 8.484 1.00 96.69 85 MET A N 1
ATOM 652 C CA . MET A 1 85 ? -12.547 7.359 9.620 1.00 96.69 85 MET A CA 1
ATOM 653 C C . MET A 1 85 ? -13.357 8.574 9.164 1.00 96.69 85 MET A C 1
ATOM 655 O O . MET A 1 85 ? -14.500 8.730 9.582 1.00 96.69 85 MET A O 1
ATOM 659 N N . THR A 1 86 ? -12.838 9.383 8.237 1.00 95.62 86 THR A N 1
ATOM 660 C CA . THR A 1 86 ? -13.580 10.536 7.691 1.00 95.62 86 THR A CA 1
ATOM 661 C C . THR A 1 86 ? -14.879 10.144 6.980 1.00 95.62 86 THR A C 1
ATOM 663 O O . THR A 1 86 ? -15.844 10.906 7.015 1.00 95.62 86 THR A O 1
ATOM 666 N N . ALA A 1 87 ? -14.938 8.959 6.366 1.00 95.75 87 ALA A N 1
ATOM 667 C CA . ALA A 1 87 ? -16.137 8.467 5.692 1.00 95.75 87 ALA A CA 1
ATOM 668 C C . ALA A 1 87 ? -17.152 7.815 6.655 1.00 95.75 87 ALA A C 1
ATOM 670 O O . ALA A 1 87 ? -18.357 8.076 6.565 1.00 95.75 87 ALA A O 1
ATOM 671 N N . PHE A 1 88 ? -16.680 6.953 7.561 1.00 97.06 88 PHE A N 1
ATOM 672 C CA . PHE A 1 88 ? -17.529 6.062 8.362 1.00 97.06 88 PHE A CA 1
ATOM 673 C C . PHE A 1 88 ? -17.797 6.554 9.787 1.00 97.06 88 PHE A C 1
ATOM 675 O O . PHE A 1 88 ? -18.851 6.242 10.347 1.00 97.06 88 PHE A O 1
ATOM 682 N N . TYR A 1 89 ? -16.886 7.318 10.392 1.00 97.19 89 TYR A N 1
ATOM 683 C CA . TYR A 1 89 ? -17.075 7.825 11.746 1.00 97.19 89 TYR A CA 1
ATOM 684 C C . TYR A 1 89 ? -17.888 9.124 11.724 1.00 97.19 89 TYR A C 1
ATOM 686 O O . TYR A 1 89 ? -17.372 10.224 11.545 1.00 97.19 89 TYR A O 1
ATOM 694 N N . GLN A 1 90 ? -19.200 8.976 11.908 1.00 97.12 90 GLN A N 1
ATOM 695 C CA . GLN A 1 90 ? -20.172 10.072 11.910 1.00 97.12 90 GLN A CA 1
ATOM 696 C C . GLN A 1 90 ? -20.810 10.198 13.303 1.00 97.12 90 GLN A C 1
ATOM 698 O O . GLN A 1 90 ? -21.912 9.680 13.525 1.00 97.12 90 GLN A O 1
ATOM 703 N N . PRO A 1 91 ? -20.120 10.819 14.279 1.00 97.06 91 PRO A N 1
ATOM 704 C CA . PRO A 1 91 ? -20.615 10.899 15.647 1.00 97.06 91 PRO A CA 1
ATOM 705 C C . PRO A 1 91 ? -21.934 11.680 15.717 1.00 97.06 91 PRO A C 1
ATOM 707 O O . PRO A 1 91 ? -22.052 12.775 15.165 1.00 97.06 91 PRO A O 1
ATOM 710 N N . LYS A 1 92 ? -22.939 11.127 16.408 1.00 96.31 92 LYS A N 1
ATOM 711 C CA . LYS A 1 92 ? -24.266 11.751 16.556 1.00 96.31 92 LYS A CA 1
ATOM 712 C C . LYS A 1 92 ? -24.886 11.446 17.917 1.00 96.31 92 LYS A C 1
ATOM 714 O O . LYS A 1 92 ? -25.102 10.281 18.252 1.00 96.31 92 LYS A O 1
ATOM 719 N N . GLY A 1 93 ? -25.247 12.500 18.654 1.00 96.75 93 GLY A N 1
ATOM 720 C CA . GLY A 1 93 ? -25.816 12.378 20.000 1.00 96.75 93 GLY A CA 1
ATOM 721 C C . GLY A 1 93 ? -24.905 11.533 20.890 1.00 96.75 93 GLY A C 1
ATOM 722 O O . GLY A 1 93 ? -23.707 11.785 20.957 1.00 96.75 93 GLY A O 1
ATOM 723 N N . ASP A 1 94 ? -25.458 10.474 21.479 1.00 96.69 94 ASP A N 1
ATOM 724 C CA . ASP A 1 94 ? -24.727 9.582 22.389 1.00 96.69 94 ASP A CA 1
ATOM 725 C C . ASP A 1 94 ? -23.829 8.545 21.682 1.00 96.69 94 ASP A C 1
ATOM 727 O O . ASP A 1 94 ? -23.070 7.825 22.333 1.00 96.69 94 ASP A O 1
ATOM 731 N N . ARG A 1 95 ? -23.867 8.458 20.344 1.00 96.88 95 ARG A N 1
ATOM 732 C CA . ARG A 1 95 ? -23.014 7.553 19.554 1.00 96.88 95 ARG A CA 1
ATOM 733 C C . ARG A 1 95 ? -21.799 8.306 19.012 1.00 96.88 95 ARG A C 1
ATOM 735 O O . ARG A 1 95 ? -21.794 8.725 17.859 1.00 96.88 95 ARG A O 1
ATOM 742 N N . TYR A 1 96 ? -20.778 8.464 19.850 1.00 97.00 96 TYR A N 1
ATOM 743 C CA . TYR A 1 96 ? -19.532 9.180 19.522 1.00 97.00 96 TYR A CA 1
ATOM 744 C C . TYR A 1 96 ? -18.261 8.468 20.018 1.00 97.00 96 TYR A C 1
ATOM 746 O O . TYR A 1 96 ? -17.171 9.019 19.962 1.00 97.00 96 TYR A O 1
ATOM 754 N N . LYS A 1 97 ? -18.374 7.264 20.581 1.00 97.19 97 LYS A N 1
ATOM 755 C CA . LYS A 1 97 ? -17.211 6.534 21.105 1.00 97.19 97 LYS A CA 1
ATOM 756 C C . LYS A 1 97 ? -16.668 5.578 20.048 1.00 97.19 97 LYS A C 1
ATOM 758 O O . LYS A 1 97 ? -17.451 4.907 19.377 1.00 97.19 97 LYS A O 1
ATOM 763 N N . ILE A 1 98 ? -15.344 5.501 19.953 1.00 96.44 98 ILE A N 1
ATOM 764 C CA . ILE A 1 98 ? -14.607 4.502 19.173 1.00 96.44 98 ILE A CA 1
ATOM 765 C C . ILE A 1 98 ? -14.031 3.494 20.169 1.00 96.44 98 ILE A C 1
ATOM 767 O O . ILE A 1 98 ? -13.466 3.888 21.189 1.00 96.44 98 ILE A O 1
ATOM 771 N N . LEU A 1 99 ? -14.228 2.205 19.901 1.00 96.31 99 LEU A N 1
ATOM 772 C CA . LEU A 1 99 ? -13.666 1.121 20.700 1.00 96.31 99 LEU A CA 1
ATOM 773 C C . LEU A 1 99 ? -12.405 0.601 20.012 1.00 96.31 99 LEU A C 1
ATOM 775 O O . LEU A 1 99 ? -12.457 0.277 18.829 1.00 96.31 99 LEU A O 1
ATOM 779 N N . TYR A 1 100 ? -11.317 0.500 20.769 1.00 95.69 100 TYR A N 1
ATOM 780 C CA . TYR A 1 100 ? -10.033 -0.044 20.337 1.00 95.69 100 TYR A CA 1
ATOM 781 C C . TYR A 1 100 ? -9.292 -0.639 21.548 1.00 95.69 100 TYR A C 1
ATOM 783 O O . TYR A 1 100 ? -9.747 -0.509 22.689 1.00 95.69 100 TYR A O 1
ATOM 791 N N . GLU A 1 101 ? -8.200 -1.351 21.303 1.00 96.19 101 GLU A N 1
ATOM 792 C CA . GLU A 1 101 ? -7.380 -2.028 22.304 1.00 96.19 101 GLU A CA 1
ATOM 793 C C . GLU A 1 101 ? -6.430 -1.084 23.061 1.00 96.19 101 GLU A C 1
ATOM 795 O O . GLU A 1 101 ? -5.971 -0.077 22.536 1.00 96.19 101 GLU A O 1
ATOM 800 N N . GLU A 1 102 ? -6.082 -1.436 24.304 1.00 93.50 102 GLU A N 1
ATOM 801 C CA . GLU A 1 102 ? -5.269 -0.585 25.191 1.00 93.50 102 GLU A CA 1
ATOM 802 C C . GLU A 1 102 ? -3.854 -0.298 24.656 1.00 93.50 102 GLU A C 1
ATOM 804 O O . GLU A 1 102 ? -3.347 0.806 24.826 1.00 93.50 102 GLU A O 1
ATOM 809 N N . ASN A 1 103 ? -3.226 -1.273 23.992 1.00 93.88 103 ASN A N 1
ATOM 810 C CA . ASN A 1 103 ? -1.857 -1.172 23.473 1.00 93.88 103 ASN A CA 1
ATOM 811 C C . ASN A 1 103 ? -1.835 -1.162 21.942 1.00 93.88 103 ASN A C 1
ATOM 813 O O . ASN A 1 103 ? -1.074 -1.907 21.318 1.00 93.88 103 ASN A O 1
ATOM 817 N N . ALA A 1 104 ? -2.702 -0.343 21.350 1.00 94.75 104 ALA A N 1
ATOM 818 C CA . ALA A 1 104 ? -2.706 -0.128 19.914 1.00 94.75 104 ALA A CA 1
ATOM 819 C C . ALA A 1 104 ? -1.365 0.427 19.428 1.00 94.75 104 ALA A C 1
ATOM 821 O O . ALA A 1 104 ? -0.630 1.098 20.161 1.00 94.75 104 ALA A O 1
ATOM 822 N N . PHE A 1 105 ? -1.035 0.151 18.167 1.00 94.31 105 PHE A N 1
ATOM 823 C CA . PHE A 1 105 ? 0.165 0.718 17.568 1.00 94.31 105 PHE A CA 1
ATOM 824 C C . PHE A 1 105 ? 0.046 2.258 17.535 1.00 94.31 105 PHE A C 1
ATOM 826 O O . PHE A 1 105 ? -1.040 2.771 17.256 1.00 94.31 105 PHE A O 1
ATOM 833 N N . PRO A 1 106 ? 1.120 3.031 17.805 1.00 93.94 106 PRO A N 1
ATOM 834 C CA . PRO A 1 106 ? 0.994 4.477 18.003 1.00 93.94 106 PRO A CA 1
ATOM 835 C C . PRO A 1 106 ? 0.326 5.217 16.841 1.00 93.94 106 PRO A C 1
ATOM 837 O O . PRO A 1 106 ? -0.438 6.148 17.071 1.00 93.94 106 PRO A O 1
ATOM 840 N N . SER A 1 107 ? 0.567 4.801 15.591 1.00 92.88 107 SER A N 1
ATOM 841 C CA . SER A 1 107 ? -0.084 5.447 14.445 1.00 92.88 107 SER A CA 1
ATOM 842 C C . SER A 1 107 ? -1.598 5.283 14.427 1.00 92.88 107 SER A C 1
ATOM 844 O O . SER A 1 107 ? -2.281 6.159 13.917 1.00 92.88 107 SER A O 1
ATOM 846 N N . ASP A 1 108 ? -2.109 4.184 14.969 1.00 93.75 108 ASP A N 1
ATOM 847 C CA . ASP A 1 108 ? -3.531 3.858 15.020 1.00 93.75 108 ASP A CA 1
ATOM 848 C C . ASP A 1 108 ? -4.193 4.615 16.173 1.00 93.75 108 ASP A C 1
ATOM 850 O O . ASP A 1 108 ? -5.311 5.098 16.041 1.00 93.75 108 ASP A O 1
ATOM 854 N N . GLN A 1 109 ? -3.464 4.808 17.276 1.00 91.56 109 GLN A N 1
ATOM 855 C CA . GLN A 1 109 ? -3.900 5.636 18.401 1.00 91.56 109 GLN A CA 1
ATOM 856 C C . GLN A 1 109 ? -4.014 7.127 18.036 1.00 91.56 109 GLN A C 1
ATOM 858 O O . GLN A 1 109 ? -4.872 7.828 18.574 1.00 91.56 109 GLN A O 1
ATOM 863 N N . TYR A 1 110 ? -3.133 7.629 17.164 1.00 89.19 110 TYR A N 1
ATOM 864 C CA . TYR A 1 110 ? -3.170 9.020 16.696 1.00 89.19 110 TYR A CA 1
ATOM 865 C C . TYR A 1 110 ? -4.098 9.247 15.493 1.00 89.19 110 TYR A C 1
ATOM 867 O O . TYR A 1 110 ? -4.268 10.404 15.094 1.00 89.19 110 TYR A O 1
ATOM 875 N N . ALA A 1 111 ? -4.651 8.178 14.909 1.00 83.19 111 ALA A N 1
ATOM 876 C CA . ALA A 1 111 ? -5.521 8.251 13.739 1.00 83.19 111 ALA A CA 1
ATOM 877 C C . ALA A 1 111 ? -6.940 8.749 14.073 1.00 83.19 111 ALA A C 1
ATOM 879 O O . ALA A 1 111 ? -7.510 9.496 13.237 1.00 83.19 111 ALA A O 1
#